Protein AF-A0A1Y2BVG7-F1 (afdb_monomer_lite)

pLDDT: mean 76.44, std 17.75, range [41.09, 94.69]

Radius of gyration: 21.3 Å; chains: 1; bounding box: 63×44×60 Å

Secondary structure (DSSP, 8-state):
--------S---STTEEEEEEETTEEEEEE-SS-SEEEEEEE-TTTS-HHHHHHHTSTT-EEEEETTEEEEE--SEEEEEESS-GGGSS-GGGHHHHHHHHTT-S-EEEE-TTS-EEEE-TTEEEETTEEEEE--GGGG-S--EEEE-TTS-EEEE-

Structure (mmCIF, N/CA/C/O backbone):
data_AF-A0A1Y2BVG7-F1
#
_entry.id   AF-A0A1Y2BVG7-F1
#
loop_
_atom_site.group_PDB
_atom_site.id
_atom_site.type_symbol
_atom_site.label_atom_id
_atom_site.label_alt_id
_atom_site.label_comp_id
_atom_site.label_asym_id
_atom_site.label_entity_id
_atom_site.label_seq_id
_atom_site.pdbx_PDB_ins_code
_atom_site.Cartn_x
_atom_site.Cartn_y
_atom_site.Cartn_z
_atom_site.occupancy
_atom_site.B_iso_or_equiv
_atom_site.auth_seq_id
_atom_site.auth_comp_id
_atom_site.auth_asym_id
_atom_site.auth_atom_id
_atom_site.pdbx_PDB_model_num
ATOM 1 N N . MET A 1 1 ? -22.024 -30.504 -33.882 1.00 41.09 1 MET A N 1
ATOM 2 C CA . MET A 1 1 ? -22.367 -29.120 -33.495 1.00 41.09 1 MET A CA 1
ATOM 3 C C . MET A 1 1 ? -22.241 -29.033 -31.978 1.00 41.09 1 MET A C 1
ATOM 5 O O . MET A 1 1 ? -23.218 -28.941 -31.257 1.00 41.09 1 MET A O 1
ATOM 9 N N . LEU A 1 2 ? -21.011 -29.224 -31.526 1.00 44.88 2 LEU A N 1
ATOM 10 C CA . LEU A 1 2 ? -20.501 -29.144 -30.163 1.00 44.88 2 LEU A CA 1
ATOM 11 C C . LEU A 1 2 ? -19.093 -28.575 -30.370 1.00 44.88 2 LEU A C 1
ATOM 13 O O . LEU A 1 2 ? -18.495 -28.913 -31.390 1.00 44.88 2 LEU A O 1
ATOM 17 N N . ASP A 1 3 ? -18.657 -27.702 -29.468 1.00 43.66 3 ASP A N 1
ATOM 18 C CA . ASP A 1 3 ? -17.370 -26.979 -29.434 1.00 43.66 3 ASP A CA 1
ATOM 19 C C . ASP A 1 3 ? -17.509 -25.471 -29.662 1.00 43.66 3 ASP A C 1
ATOM 21 O O . ASP A 1 3 ? -17.159 -24.924 -30.703 1.00 43.66 3 ASP A O 1
ATOM 25 N N . SER A 1 4 ? -17.999 -24.789 -28.626 1.00 45.97 4 SER A N 1
ATOM 26 C CA . SER A 1 4 ? -17.546 -23.435 -28.289 1.00 45.97 4 SER A CA 1
ATOM 27 C C . SER A 1 4 ? -17.894 -23.114 -26.831 1.00 45.97 4 SER A C 1
ATOM 29 O O . SER A 1 4 ? -18.631 -22.175 -26.539 1.00 45.97 4 SER A O 1
ATOM 31 N N . ILE A 1 5 ? -17.390 -23.925 -25.900 1.00 46.53 5 ILE A N 1
ATOM 32 C CA . ILE A 1 5 ? -17.096 -23.430 -24.552 1.00 46.53 5 ILE A CA 1
ATOM 33 C C . ILE A 1 5 ? -15.623 -23.037 -24.632 1.00 46.53 5 ILE A C 1
ATOM 35 O O . ILE A 1 5 ? -14.745 -23.863 -24.407 1.00 46.53 5 ILE A O 1
ATOM 39 N N . GLN A 1 6 ? -15.357 -21.824 -25.121 1.00 44.34 6 GLN A N 1
ATOM 40 C CA . GLN A 1 6 ? -14.000 -21.294 -25.162 1.00 44.34 6 GLN A CA 1
ATOM 41 C C . GLN A 1 6 ? -13.565 -20.961 -23.734 1.00 44.34 6 GLN A C 1
ATOM 43 O O . GLN A 1 6 ? -14.142 -20.109 -23.069 1.00 44.34 6 GLN A O 1
ATOM 48 N N . GLU A 1 7 ? -12.579 -21.732 -23.293 1.00 45.34 7 GLU A N 1
ATOM 49 C CA . GLU A 1 7 ? -11.556 -21.470 -22.285 1.00 45.34 7 GLU A CA 1
ATOM 50 C C . GLU A 1 7 ? -11.389 -19.990 -21.877 1.00 45.34 7 GLU A C 1
ATOM 52 O O . GLU A 1 7 ? -10.54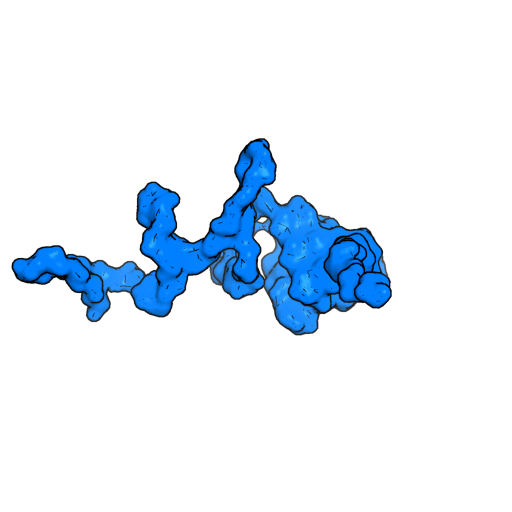1 -19.277 -22.402 1.00 45.34 7 GLU A O 1
ATOM 57 N N . ASP A 1 8 ? -12.140 -19.544 -20.869 1.00 45.72 8 ASP A N 1
ATOM 58 C CA . ASP A 1 8 ? -11.807 -18.349 -20.064 1.00 45.72 8 ASP A CA 1
ATOM 59 C C . ASP A 1 8 ? -11.150 -18.734 -18.720 1.00 45.72 8 ASP A C 1
ATOM 61 O O . ASP A 1 8 ? -11.011 -17.931 -17.797 1.00 45.72 8 ASP A O 1
ATOM 65 N N . ALA A 1 9 ? -10.716 -19.989 -18.591 1.00 46.50 9 ALA A N 1
ATOM 66 C CA . ALA A 1 9 ? -10.045 -20.505 -17.409 1.00 46.50 9 ALA A CA 1
ATOM 67 C C . ALA A 1 9 ? -8.531 -20.562 -17.653 1.00 46.50 9 ALA A C 1
ATOM 69 O O . ALA A 1 9 ? -8.074 -21.366 -18.457 1.00 46.50 9 ALA A O 1
ATOM 70 N N . LEU A 1 10 ? -7.787 -19.751 -16.888 1.00 47.00 10 LEU A N 1
ATOM 71 C CA . LEU A 1 10 ? -6.318 -19.641 -16.797 1.00 47.00 10 LEU A CA 1
ATOM 72 C C . LEU A 1 10 ? -5.653 -18.593 -17.714 1.00 47.00 10 LEU A C 1
ATOM 74 O O . LEU A 1 10 ? -4.900 -18.927 -18.621 1.00 47.00 10 LEU A O 1
ATOM 78 N N . ARG A 1 11 ? -5.761 -17.311 -17.329 1.00 49.34 11 ARG A N 1
ATOM 79 C CA . ARG A 1 11 ? -4.771 -16.264 -17.674 1.00 49.34 11 ARG A CA 1
ATOM 80 C C . ARG A 1 11 ? -3.910 -15.773 -16.480 1.00 49.34 11 ARG A C 1
ATOM 82 O O . ARG A 1 11 ? -3.690 -14.572 -16.389 1.00 49.34 11 ARG A O 1
ATOM 89 N N . PRO A 1 12 ? -3.442 -16.572 -15.493 1.00 49.47 12 PRO A N 1
ATOM 90 C CA . PRO A 1 12 ? -3.114 -15.971 -14.200 1.00 49.47 12 PRO A CA 1
ATOM 91 C C . PRO A 1 12 ? -1.638 -15.586 -14.027 1.00 49.47 12 PRO A C 1
ATOM 93 O O . PRO A 1 12 ? -1.325 -14.938 -13.041 1.00 49.47 12 PRO A O 1
ATOM 96 N N . ILE A 1 13 ? -0.711 -16.000 -14.901 1.00 53.44 13 ILE A N 1
ATOM 97 C CA . ILE A 1 13 ? 0.735 -15.929 -14.590 1.00 53.44 13 ILE A CA 1
ATOM 98 C C . ILE A 1 13 ? 1.461 -14.828 -15.375 1.00 53.44 13 ILE A C 1
ATOM 100 O O . ILE A 1 13 ? 2.425 -14.257 -14.874 1.00 53.44 13 ILE A O 1
ATOM 104 N N . GLU A 1 14 ? 0.992 -14.475 -16.572 1.00 57.28 14 GLU A N 1
ATOM 105 C CA . GLU A 1 14 ? 1.705 -13.534 -17.452 1.00 57.28 14 GLU A CA 1
ATOM 106 C C . GLU A 1 14 ? 1.474 -12.055 -17.110 1.00 57.28 14 GLU A C 1
ATOM 108 O O . GLU A 1 14 ? 2.144 -11.190 -17.664 1.00 57.28 14 GLU A O 1
ATOM 113 N N . GLU A 1 15 ? 0.582 -11.749 -16.166 1.00 74.31 15 GLU A N 1
ATOM 114 C CA . GLU A 1 15 ? 0.206 -10.374 -15.796 1.00 74.31 15 GLU A CA 1
ATOM 115 C C . GLU A 1 15 ? 0.600 -9.991 -14.359 1.00 74.31 15 GLU A C 1
ATOM 117 O O . GLU A 1 15 ? 0.459 -8.829 -13.967 1.00 74.31 15 GLU A O 1
ATOM 122 N N . ILE A 1 16 ? 1.098 -10.954 -13.574 1.00 86.19 16 ILE A N 1
ATOM 123 C CA . ILE A 1 16 ? 1.484 -10.740 -12.177 1.00 86.19 16 ILE A CA 1
ATOM 124 C C . ILE A 1 16 ? 2.973 -10.406 -12.094 1.00 86.19 16 ILE A C 1
ATOM 126 O O . ILE A 1 16 ? 3.836 -11.149 -12.571 1.00 86.19 16 ILE A O 1
ATOM 130 N N . THR A 1 17 ? 3.279 -9.310 -11.412 1.00 91.81 17 THR A N 1
ATOM 131 C CA . THR A 1 17 ? 4.639 -8.929 -11.049 1.00 91.81 17 THR A CA 1
ATOM 132 C C . THR A 1 17 ? 4.783 -8.936 -9.537 1.00 91.81 17 THR A C 1
ATOM 134 O O . THR A 1 17 ? 4.111 -8.197 -8.816 1.00 91.81 17 THR A O 1
ATOM 137 N N . LYS A 1 18 ? 5.710 -9.752 -9.040 1.00 92.31 18 LYS A N 1
ATOM 138 C CA . LYS A 1 18 ? 6.138 -9.695 -7.647 1.00 92.31 18 LYS A CA 1
ATOM 139 C C . LYS A 1 18 ? 7.055 -8.495 -7.456 1.00 92.31 18 LYS A C 1
ATOM 141 O O . LYS A 1 18 ? 7.971 -8.263 -8.246 1.00 92.31 18 LYS A O 1
ATOM 146 N N . VAL A 1 19 ? 6.828 -7.759 -6.378 1.00 92.69 19 VAL A N 1
ATOM 147 C CA . VAL A 1 19 ? 7.623 -6.601 -5.993 1.00 92.69 19 VAL A CA 1
ATOM 148 C C . VAL A 1 19 ? 8.184 -6.795 -4.597 1.00 92.69 19 VAL A C 1
ATOM 150 O O . VAL A 1 19 ? 7.464 -7.081 -3.642 1.00 92.69 19 VAL A O 1
ATOM 153 N N . THR A 1 20 ? 9.490 -6.598 -4.475 1.00 92.25 20 THR A N 1
ATOM 154 C CA . THR A 1 20 ? 10.183 -6.517 -3.190 1.00 92.25 20 THR A CA 1
ATOM 155 C C . THR A 1 20 ? 10.702 -5.100 -2.999 1.00 92.25 20 THR A C 1
ATOM 157 O O . THR A 1 20 ? 11.227 -4.491 -3.930 1.00 92.25 20 THR A O 1
ATOM 160 N N . ILE A 1 21 ? 10.531 -4.556 -1.793 1.00 91.62 21 ILE A N 1
ATOM 161 C CA . ILE A 1 21 ? 10.939 -3.187 -1.470 1.00 91.62 21 ILE A CA 1
ATOM 162 C C . ILE A 1 21 ? 12.041 -3.231 -0.421 1.00 91.62 21 ILE A C 1
ATOM 164 O O . ILE A 1 21 ? 11.867 -3.785 0.664 1.00 91.62 21 ILE A O 1
ATOM 168 N N . CYS A 1 22 ? 13.189 -2.636 -0.731 1.00 88.44 22 CYS A N 1
ATOM 169 C CA . CYS A 1 22 ? 14.325 -2.549 0.182 1.00 88.44 22 CYS A CA 1
ATOM 170 C C . CYS A 1 22 ? 14.968 -1.167 0.093 1.00 88.44 22 CYS A C 1
ATOM 172 O O . CYS A 1 22 ? 15.403 -0.748 -0.977 1.00 88.44 22 CYS A O 1
ATOM 174 N N . ASN A 1 23 ? 15.079 -0.475 1.231 1.00 87.06 23 ASN A N 1
ATOM 175 C CA . ASN A 1 23 ? 15.693 0.854 1.332 1.00 87.06 23 ASN A CA 1
ATOM 176 C C . ASN A 1 23 ? 15.117 1.864 0.319 1.00 87.06 23 ASN A C 1
ATOM 178 O O . ASN A 1 23 ? 15.873 2.542 -0.371 1.00 87.06 23 ASN A O 1
ATOM 182 N N . ASN A 1 24 ? 13.787 1.944 0.216 1.00 86.75 24 ASN A N 1
ATOM 183 C CA . ASN A 1 24 ? 13.038 2.727 -0.774 1.00 86.75 24 ASN A CA 1
ATOM 184 C C . ASN A 1 24 ? 13.220 2.315 -2.245 1.00 86.75 24 ASN A C 1
ATOM 186 O O . ASN A 1 24 ? 12.623 2.965 -3.094 1.00 86.75 24 ASN A O 1
ATOM 190 N N . PHE A 1 25 ? 13.979 1.265 -2.572 1.00 91.00 25 PHE A N 1
ATOM 191 C CA . PHE A 1 25 ? 14.099 0.762 -3.942 1.00 91.00 25 PHE A CA 1
ATOM 192 C C . PHE A 1 25 ? 13.144 -0.397 -4.199 1.00 91.00 25 PHE A C 1
ATOM 194 O O . PHE A 1 25 ? 12.982 -1.276 -3.352 1.00 91.00 25 PHE A O 1
ATOM 201 N N . PHE A 1 26 ? 12.563 -0.402 -5.394 1.00 92.94 26 PHE A N 1
ATOM 202 C CA . PHE A 1 26 ? 11.663 -1.437 -5.874 1.00 92.94 26 PHE A CA 1
ATOM 203 C C . PHE A 1 26 ? 12.437 -2.431 -6.740 1.00 92.94 26 PHE A C 1
ATOM 205 O O . PHE A 1 26 ? 13.207 -2.048 -7.623 1.00 92.94 26 PHE A O 1
ATOM 212 N N . GLU A 1 27 ? 12.213 -3.712 -6.495 1.00 92.62 27 GLU A N 1
ATOM 213 C CA . GLU A 1 27 ? 12.717 -4.812 -7.304 1.00 92.62 27 GLU A CA 1
ATOM 214 C C . GLU A 1 27 ? 11.523 -5.572 -7.875 1.00 92.62 27 GLU A C 1
ATOM 216 O O . GLU A 1 27 ? 10.688 -6.069 -7.122 1.00 92.62 27 GLU A O 1
ATOM 221 N N . PHE A 1 28 ? 11.423 -5.608 -9.203 1.00 90.75 28 PHE A N 1
ATOM 222 C CA . PHE A 1 28 ? 10.307 -6.204 -9.933 1.00 90.75 28 PHE A CA 1
ATOM 223 C C . PHE A 1 28 ? 10.740 -7.549 -10.514 1.00 90.75 28 PHE A C 1
ATOM 225 O O . PHE A 1 28 ? 11.730 -7.613 -11.243 1.00 90.75 28 PHE A O 1
ATOM 232 N N . VAL A 1 29 ? 9.984 -8.603 -10.218 1.00 88.31 29 VAL A N 1
ATOM 233 C CA . VAL A 1 29 ? 10.211 -9.963 -10.715 1.00 88.31 29 VAL A CA 1
ATOM 234 C C . VAL A 1 29 ? 8.897 -10.497 -11.274 1.00 88.31 29 VAL A C 1
ATOM 236 O O . VAL A 1 29 ? 7.940 -10.690 -10.528 1.00 88.31 29 VAL A O 1
ATOM 239 N N . GLY A 1 30 ? 8.837 -10.740 -12.581 1.00 82.12 30 GLY A N 1
ATOM 240 C CA . GLY A 1 30 ? 7.635 -11.254 -13.238 1.00 82.12 30 GLY A CA 1
ATOM 241 C C . GLY A 1 30 ? 7.358 -10.562 -14.564 1.00 82.12 30 GLY A C 1
ATOM 242 O O . GLY A 1 30 ? 8.280 -10.347 -15.353 1.00 82.12 30 GLY A O 1
ATOM 243 N N . SER A 1 31 ? 6.084 -10.256 -14.801 1.00 76.44 31 SER A N 1
ATOM 244 C CA . SER A 1 31 ? 5.592 -9.681 -16.053 1.00 76.44 31 SER A CA 1
ATOM 245 C C . SER A 1 31 ? 6.251 -8.346 -16.420 1.00 76.44 31 SER A C 1
ATOM 247 O O . SER A 1 31 ? 6.686 -7.572 -15.569 1.00 76.44 31 SER A O 1
ATOM 249 N N . CYS A 1 32 ? 6.295 -8.053 -17.721 1.00 69.00 32 CYS A N 1
ATOM 250 C CA . CYS A 1 32 ? 6.659 -6.731 -18.230 1.00 69.00 32 CYS A CA 1
ATOM 251 C C . CYS A 1 32 ? 5.473 -5.754 -18.256 1.00 69.00 32 CYS A C 1
ATOM 253 O O . CYS A 1 32 ? 5.705 -4.552 -18.360 1.00 69.00 32 CYS A O 1
ATOM 255 N N . GLU A 1 33 ? 4.230 -6.249 -18.194 1.00 78.88 33 GLU A N 1
ATOM 256 C CA . GLU A 1 33 ? 3.023 -5.410 -18.253 1.00 78.88 33 GLU A CA 1
ATOM 257 C C . GLU A 1 33 ? 2.617 -4.861 -16.880 1.00 78.88 33 GLU A C 1
ATOM 259 O O . GLU A 1 33 ? 1.953 -3.830 -16.811 1.00 78.88 33 GLU A O 1
ATOM 264 N N . ASP A 1 34 ? 3.028 -5.527 -15.795 1.00 82.81 34 ASP A N 1
ATOM 265 C CA . ASP A 1 34 ? 2.784 -5.117 -14.404 1.00 82.81 34 ASP A CA 1
ATOM 266 C C . ASP A 1 34 ? 1.312 -4.779 -14.079 1.00 82.81 34 ASP A C 1
ATOM 268 O O . ASP A 1 34 ? 1.048 -3.905 -13.250 1.00 82.81 34 ASP A O 1
ATOM 272 N N . LYS A 1 35 ? 0.334 -5.447 -14.711 1.00 88.19 35 LYS A N 1
ATOM 273 C CA . LYS A 1 35 ? -1.094 -5.169 -14.458 1.00 88.19 35 LYS A CA 1
ATOM 274 C C . LYS A 1 35 ? -1.491 -5.477 -13.020 1.00 88.19 35 LYS A C 1
ATOM 276 O O . LYS A 1 35 ? -2.219 -4.696 -12.409 1.00 88.19 35 LYS A O 1
ATOM 281 N N . CYS A 1 36 ? -0.998 -6.587 -12.475 1.00 90.88 36 CYS A N 1
ATOM 282 C CA . CYS A 1 36 ? -1.181 -6.950 -11.077 1.00 90.88 36 CYS A CA 1
ATOM 283 C C . CYS A 1 36 ? 0.171 -6.955 -10.366 1.00 90.88 36 CYS A C 1
ATOM 285 O O . CYS A 1 36 ? 1.075 -7.700 -10.739 1.00 90.88 36 CYS A O 1
ATOM 287 N N . ILE A 1 37 ? 0.314 -6.138 -9.325 1.00 93.25 37 ILE A N 1
ATOM 288 C CA . ILE A 1 37 ? 1.526 -6.086 -8.513 1.00 93.25 37 ILE A CA 1
ATOM 289 C C . ILE A 1 37 ? 1.268 -6.718 -7.153 1.00 93.25 37 ILE A C 1
ATOM 291 O O . ILE A 1 37 ? 0.371 -6.297 -6.428 1.00 93.25 37 ILE A O 1
ATOM 295 N N . VAL A 1 38 ? 2.112 -7.674 -6.772 1.00 93.88 38 VAL A N 1
ATOM 296 C CA . VAL A 1 38 ? 2.087 -8.298 -5.446 1.00 93.88 38 VAL A CA 1
ATOM 297 C C . VAL A 1 38 ? 3.307 -7.849 -4.655 1.00 93.88 38 VAL A C 1
ATOM 299 O O . VAL A 1 38 ? 4.438 -8.191 -4.994 1.00 93.88 38 VAL A O 1
ATOM 302 N N . VAL A 1 39 ? 3.081 -7.090 -3.586 1.00 94.19 39 VAL A N 1
ATOM 303 C CA . VAL A 1 39 ? 4.108 -6.694 -2.619 1.00 94.19 39 VAL A CA 1
ATOM 304 C C . VAL A 1 39 ? 4.085 -7.680 -1.458 1.00 94.19 39 VAL A C 1
ATOM 306 O O . VAL A 1 39 ? 3.197 -7.637 -0.603 1.00 94.19 39 VAL A O 1
ATOM 309 N N . GLU A 1 40 ? 5.066 -8.574 -1.423 1.00 88.94 40 GLU A N 1
ATOM 310 C CA . GLU A 1 40 ? 5.195 -9.553 -0.345 1.00 88.94 40 GLU A CA 1
ATOM 311 C C . GLU A 1 40 ? 5.928 -8.961 0.864 1.00 88.94 40 GLU A C 1
ATOM 313 O O . GLU A 1 40 ? 6.887 -8.203 0.726 1.00 88.94 40 GLU A O 1
ATOM 318 N N . GLU A 1 41 ? 5.474 -9.338 2.060 1.00 87.38 41 GLU A N 1
ATOM 319 C CA . GLU A 1 41 ? 6.101 -8.996 3.342 1.00 87.38 41 GLU A CA 1
ATOM 320 C C . GLU A 1 41 ? 6.368 -7.499 3.579 1.00 87.38 41 GLU A C 1
ATOM 322 O O . GLU A 1 41 ? 7.353 -7.129 4.222 1.00 87.38 41 GLU A O 1
ATOM 327 N N . PHE A 1 42 ? 5.464 -6.621 3.144 1.00 92.75 42 PHE A N 1
ATOM 328 C CA . PHE A 1 42 ? 5.622 -5.180 3.311 1.00 92.75 42 PHE A CA 1
ATOM 329 C C . PHE A 1 42 ? 5.848 -4.790 4.780 1.00 92.75 42 PHE A C 1
ATOM 331 O O . PHE A 1 42 ? 5.087 -5.173 5.684 1.00 92.75 42 PHE A O 1
ATOM 338 N N . ARG A 1 43 ? 6.893 -3.992 5.015 1.00 90.12 43 ARG A N 1
ATOM 339 C CA . ARG A 1 43 ? 7.203 -3.354 6.296 1.00 90.12 43 ARG A CA 1
ATOM 340 C C . ARG A 1 43 ? 7.289 -1.832 6.128 1.00 90.12 43 ARG A C 1
ATOM 342 O O . ARG A 1 43 ? 7.936 -1.356 5.197 1.00 90.12 43 ARG A O 1
ATOM 349 N N . PRO A 1 44 ? 6.771 -1.049 7.089 1.00 88.56 44 PRO A N 1
ATOM 350 C CA . PRO A 1 44 ? 6.806 0.418 7.041 1.00 88.56 44 PRO A CA 1
ATOM 351 C C . PRO A 1 44 ? 8.214 1.019 6.934 1.00 88.56 44 PRO A C 1
ATOM 353 O O . PRO A 1 44 ? 8.382 2.120 6.424 1.00 88.56 44 PRO A O 1
ATOM 356 N N . SER A 1 45 ? 9.243 0.315 7.415 1.00 89.31 45 SER A N 1
ATOM 357 C CA . SER A 1 45 ? 10.640 0.755 7.325 1.00 89.31 45 SER A CA 1
ATOM 358 C C . SER A 1 45 ? 11.221 0.679 5.909 1.00 89.31 45 SER A C 1
ATOM 360 O O . SER A 1 45 ? 12.245 1.306 5.647 1.00 89.31 45 SER A O 1
ATOM 362 N N . GLN A 1 46 ? 10.604 -0.084 5.004 1.00 89.69 46 GLN A N 1
ATOM 363 C CA . GLN A 1 46 ? 11.110 -0.299 3.646 1.00 89.69 46 GLN A CA 1
ATOM 364 C C . GLN A 1 46 ? 10.753 0.842 2.694 1.00 89.69 46 GLN A C 1
ATOM 366 O O . GLN A 1 46 ? 11.491 1.066 1.734 1.00 89.69 46 GLN A O 1
ATOM 371 N N . LEU A 1 47 ? 9.639 1.538 2.949 1.00 90.31 47 LEU A N 1
ATOM 372 C CA . LEU A 1 47 ? 9.105 2.572 2.070 1.00 90.31 47 LEU A CA 1
ATOM 373 C C . LEU A 1 47 ? 8.637 3.790 2.865 1.00 90.31 47 LEU A C 1
ATOM 375 O O . LEU A 1 47 ? 7.855 3.672 3.811 1.00 90.31 47 LEU A O 1
ATOM 379 N N . HIS A 1 48 ? 9.066 4.979 2.445 1.00 89.69 48 HIS A N 1
ATOM 380 C CA . HIS A 1 48 ? 8.556 6.224 3.008 1.00 89.69 48 HIS A CA 1
ATOM 381 C C . HIS A 1 48 ? 7.030 6.345 2.785 1.00 89.69 48 HIS A C 1
ATOM 383 O O . HIS A 1 48 ? 6.567 6.082 1.674 1.00 89.69 48 HIS A O 1
ATOM 389 N N . PRO A 1 49 ? 6.237 6.797 3.779 1.00 88.50 49 PRO A N 1
ATOM 390 C CA . PRO A 1 49 ? 4.777 6.866 3.656 1.00 88.50 49 PRO A CA 1
ATOM 391 C C . PRO A 1 49 ? 4.287 7.634 2.424 1.00 88.50 49 PRO A C 1
ATOM 393 O O . PRO A 1 49 ? 3.371 7.194 1.740 1.00 88.50 49 PRO A O 1
ATOM 396 N N . SER A 1 50 ? 4.930 8.756 2.088 1.00 88.38 50 SER A N 1
ATOM 397 C CA . SER A 1 50 ? 4.577 9.537 0.894 1.00 88.38 50 SER A CA 1
ATOM 398 C C . SER A 1 50 ? 4.757 8.738 -0.400 1.00 88.38 50 SER A C 1
ATOM 400 O O . SER A 1 50 ? 3.960 8.884 -1.321 1.00 88.38 50 SER A O 1
ATOM 402 N N . SER A 1 51 ? 5.771 7.870 -0.465 1.00 90.75 51 SER A N 1
ATOM 403 C CA . SER A 1 51 ? 5.994 6.987 -1.611 1.00 90.75 51 SER A CA 1
ATOM 404 C C . SER A 1 51 ? 4.946 5.879 -1.674 1.00 90.75 51 SER A C 1
ATOM 406 O O . SER A 1 51 ? 4.525 5.534 -2.770 1.00 90.75 51 SER A O 1
ATOM 408 N N . LEU A 1 52 ? 4.473 5.363 -0.532 1.00 91.69 52 LEU A N 1
ATOM 409 C CA . LEU A 1 52 ? 3.362 4.403 -0.498 1.00 91.69 52 LEU A CA 1
ATOM 410 C C . LEU A 1 52 ? 2.062 5.024 -1.029 1.00 91.69 52 LEU A C 1
ATOM 412 O O . LEU A 1 52 ? 1.357 4.402 -1.823 1.00 91.69 52 LEU A O 1
ATOM 416 N N . LEU A 1 53 ? 1.759 6.261 -0.623 1.00 91.44 53 LEU A N 1
ATOM 417 C CA . LEU A 1 53 ? 0.569 6.974 -1.095 1.00 91.44 53 LEU A CA 1
ATOM 418 C C . LEU A 1 53 ? 0.609 7.239 -2.600 1.00 91.44 53 LEU A C 1
ATOM 420 O O . LEU A 1 53 ? -0.409 7.076 -3.261 1.00 91.44 53 LEU A O 1
ATOM 424 N N . GLN A 1 54 ? 1.773 7.614 -3.139 1.00 91.44 54 GLN A N 1
ATOM 425 C CA . GLN A 1 54 ? 1.940 7.805 -4.582 1.00 91.44 54 GLN A CA 1
ATOM 426 C C . GLN A 1 54 ? 1.893 6.475 -5.340 1.00 91.44 54 GLN A C 1
ATOM 428 O O . GLN A 1 54 ? 1.256 6.390 -6.383 1.00 91.44 54 GLN A O 1
ATOM 433 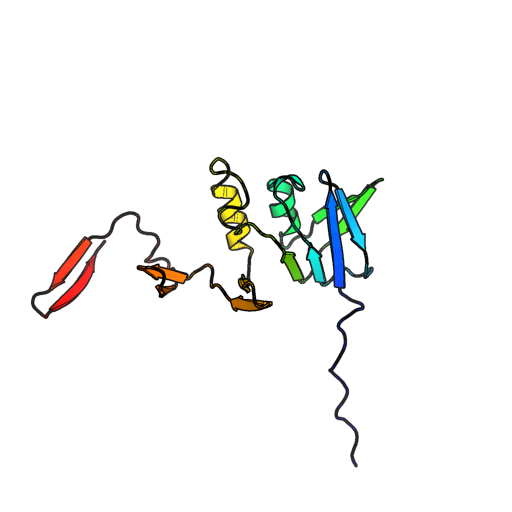N N . PHE A 1 55 ? 2.520 5.425 -4.802 1.00 91.75 55 PHE A N 1
ATOM 434 C CA . PHE A 1 55 ? 2.511 4.085 -5.390 1.00 91.75 55 PHE A CA 1
ATOM 435 C C . PHE A 1 55 ? 1.100 3.495 -5.502 1.00 91.75 55 PHE A C 1
ATOM 437 O O . PHE A 1 55 ? 0.805 2.791 -6.460 1.00 91.75 55 PHE A O 1
ATOM 444 N N . THR A 1 56 ? 0.225 3.818 -4.549 1.00 91.44 56 THR A N 1
ATOM 445 C CA . THR A 1 56 ? -1.185 3.394 -4.537 1.00 91.44 56 THR A CA 1
ATOM 446 C C . THR A 1 56 ? -2.143 4.410 -5.162 1.00 91.44 56 THR A C 1
ATOM 448 O O . THR A 1 56 ? -3.360 4.270 -5.047 1.00 91.44 56 THR A O 1
ATOM 451 N N . ASP A 1 57 ? -1.623 5.447 -5.821 1.00 87.94 57 ASP A N 1
ATOM 452 C CA . ASP A 1 57 ? -2.441 6.441 -6.509 1.00 87.94 57 ASP A CA 1
ATOM 453 C C . ASP A 1 57 ? -2.846 5.971 -7.919 1.00 87.94 57 ASP A C 1
ATOM 455 O O . ASP A 1 57 ? -2.123 5.254 -8.611 1.00 87.94 57 ASP A O 1
ATOM 459 N N . LYS A 1 58 ? -3.993 6.455 -8.401 1.00 82.81 58 LYS A N 1
ATOM 460 C CA . LYS A 1 58 ? -4.569 6.128 -9.717 1.00 82.81 58 LYS A CA 1
ATOM 461 C C . LYS A 1 58 ? -3.734 6.628 -10.900 1.00 82.81 58 LYS A C 1
ATOM 463 O O . LYS A 1 58 ? -3.953 6.214 -12.040 1.00 82.81 58 LYS A O 1
ATOM 468 N N . TYR A 1 59 ? -2.826 7.574 -10.662 1.00 87.50 59 TYR A N 1
ATOM 469 C CA . TYR A 1 59 ? -2.014 8.201 -11.706 1.00 87.50 59 TYR A CA 1
ATOM 470 C C . TYR A 1 59 ? -0.756 7.403 -12.062 1.00 87.50 59 TYR A C 1
ATOM 472 O O . TYR A 1 59 ? -0.073 7.769 -13.018 1.00 87.50 59 TYR A O 1
ATOM 480 N N . GLY A 1 60 ? -0.468 6.315 -11.345 1.00 86.88 60 GLY A N 1
ATOM 481 C CA . GLY A 1 60 ? 0.788 5.585 -11.474 1.00 86.88 60 GLY A CA 1
ATOM 482 C C . GLY A 1 60 ? 1.957 6.318 -10.814 1.00 86.88 60 GLY A C 1
ATOM 483 O O . GLY A 1 60 ? 1.876 7.499 -10.469 1.00 86.88 60 GLY A O 1
ATOM 484 N N . TYR A 1 61 ? 3.061 5.605 -10.630 1.00 92.19 61 TYR A N 1
ATOM 485 C CA . TYR A 1 61 ? 4.199 6.059 -9.840 1.00 92.19 61 TYR A CA 1
ATOM 486 C C . TYR A 1 61 ? 5.520 5.708 -10.520 1.00 92.19 61 TYR A C 1
ATOM 488 O O . TYR A 1 61 ? 5.682 4.636 -11.100 1.00 92.19 61 TYR A O 1
ATOM 496 N N . SER A 1 62 ? 6.482 6.630 -10.452 1.00 93.31 62 SER A N 1
ATOM 497 C CA . SER A 1 62 ? 7.847 6.393 -10.920 1.00 93.31 62 SER A CA 1
ATOM 498 C C . SER A 1 62 ? 8.654 5.752 -9.795 1.00 93.31 62 SER A C 1
ATOM 500 O O . SER A 1 62 ? 9.215 6.440 -8.940 1.00 93.31 62 SER A O 1
ATOM 502 N N . CYS A 1 63 ? 8.678 4.422 -9.769 1.00 92.56 63 CYS A N 1
ATOM 503 C CA . CYS A 1 63 ? 9.380 3.660 -8.751 1.00 92.56 63 CYS A CA 1
ATOM 504 C C . CYS A 1 63 ? 10.898 3.796 -8.928 1.00 92.56 63 CYS A C 1
ATOM 506 O O . CYS A 1 63 ? 11.416 3.454 -9.997 1.00 92.56 63 CYS A O 1
ATOM 508 N N . PRO A 1 64 ? 11.646 4.223 -7.897 1.00 93.75 64 PRO A N 1
ATOM 509 C CA . PRO A 1 64 ? 13.100 4.146 -7.927 1.00 93.75 64 PRO A CA 1
ATOM 510 C C . PRO A 1 64 ? 13.539 2.675 -7.921 1.00 93.75 64 PRO A C 1
ATOM 512 O O . PRO A 1 64 ? 13.162 1.894 -7.045 1.00 93.75 64 PRO A O 1
ATOM 515 N N . ILE A 1 65 ? 14.363 2.302 -8.896 1.00 93.81 65 ILE A N 1
ATOM 516 C CA . ILE A 1 65 ? 14.997 0.984 -8.996 1.00 93.81 65 ILE A CA 1
ATOM 517 C C . ILE A 1 65 ? 16.513 1.158 -8.880 1.00 93.81 65 ILE A C 1
ATOM 519 O O . ILE A 1 65 ? 17.047 2.255 -9.065 1.00 93.81 65 ILE A O 1
ATOM 523 N N . LYS A 1 66 ? 17.249 0.087 -8.581 1.00 89.25 66 LYS A N 1
ATOM 524 C CA . LYS A 1 66 ? 18.716 0.168 -8.579 1.00 89.25 66 LYS A CA 1
ATOM 525 C C . LYS A 1 66 ? 19.205 0.538 -9.985 1.00 89.25 66 LYS A C 1
ATOM 527 O O . LYS A 1 66 ? 19.050 -0.240 -10.917 1.00 89.25 66 LYS A O 1
ATOM 532 N N . GLY A 1 67 ? 19.788 1.730 -10.122 1.00 90.12 67 GLY A N 1
ATOM 533 C CA . GLY A 1 67 ? 20.318 2.233 -11.393 1.00 90.12 67 GLY A CA 1
ATOM 534 C C . GLY A 1 67 ? 19.327 3.006 -12.271 1.00 90.12 67 GLY A C 1
ATOM 535 O O . GLY A 1 67 ? 19.668 3.306 -13.411 1.00 90.12 67 GLY A O 1
ATOM 536 N N . GLY A 1 68 ? 18.132 3.361 -11.780 1.00 92.69 68 GLY A N 1
ATOM 537 C CA . GLY A 1 68 ? 17.188 4.156 -12.567 1.00 92.69 68 GLY A CA 1
ATOM 538 C C . GLY A 1 68 ? 15.809 4.308 -11.934 1.00 92.69 68 GLY A C 1
ATOM 539 O O . GLY A 1 68 ? 15.650 4.249 -10.717 1.00 92.69 68 GLY A O 1
ATOM 540 N N . HIS A 1 69 ? 14.803 4.500 -12.784 1.00 93.56 69 HIS A N 1
ATOM 541 C CA . HIS A 1 69 ? 13.399 4.564 -12.387 1.00 93.56 69 HIS A CA 1
ATOM 542 C C . HIS A 1 69 ? 12.555 3.723 -13.349 1.00 93.56 69 HIS A C 1
ATOM 544 O O . HIS A 1 69 ? 12.844 3.683 -14.545 1.00 93.56 69 HIS A O 1
ATOM 550 N N . LYS A 1 70 ? 11.511 3.071 -12.832 1.00 92.06 70 LYS A N 1
ATOM 551 C CA . LYS A 1 70 ? 10.500 2.351 -13.614 1.00 92.06 70 LYS A CA 1
ATOM 552 C C . LYS A 1 70 ? 9.139 2.972 -13.324 1.00 92.06 70 LYS A C 1
ATOM 554 O O . LYS A 1 70 ? 8.706 2.987 -12.177 1.00 92.06 70 LYS A O 1
ATOM 559 N N . TYR A 1 71 ? 8.475 3.491 -14.351 1.00 92.62 71 TYR A N 1
ATOM 560 C CA . TYR A 1 71 ? 7.101 3.961 -14.209 1.00 92.62 71 TYR A CA 1
ATOM 561 C C . TYR A 1 71 ? 6.148 2.767 -14.214 1.00 92.62 71 TYR A C 1
ATOM 563 O O . TYR A 1 71 ? 6.218 1.936 -15.117 1.00 92.62 71 TYR A O 1
ATOM 571 N N . VAL A 1 72 ? 5.275 2.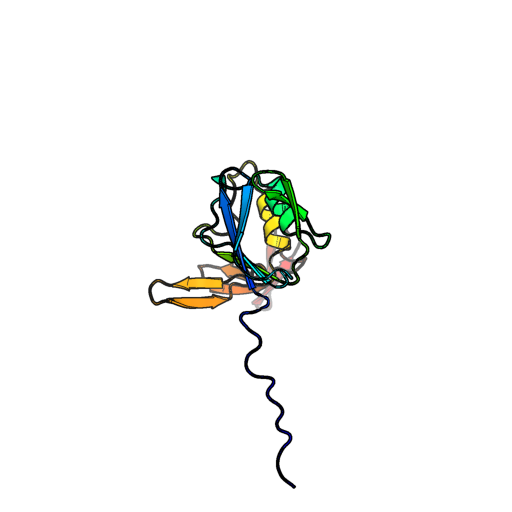692 -13.211 1.00 91.31 72 VAL A N 1
ATOM 572 C CA . VAL A 1 72 ? 4.273 1.632 -13.073 1.00 91.31 72 VAL A CA 1
ATOM 573 C C . VAL A 1 72 ? 2.891 2.227 -12.857 1.00 91.31 72 VAL A C 1
ATOM 575 O O . VAL A 1 72 ? 2.723 3.207 -12.129 1.00 91.31 72 VAL A O 1
ATOM 578 N N . LYS A 1 73 ? 1.893 1.619 -13.493 1.00 92.12 73 LYS A N 1
ATOM 579 C CA . LYS A 1 73 ? 0.481 1.963 -13.329 1.00 92.12 73 LYS A CA 1
ATOM 580 C C . LYS A 1 73 ? -0.354 0.675 -13.341 1.00 92.12 73 LYS A C 1
ATOM 582 O O . LYS A 1 73 ? -0.990 0.382 -14.352 1.00 92.12 73 LYS A O 1
ATOM 587 N N . PRO A 1 74 ? -0.288 -0.113 -12.257 1.00 91.25 74 PRO A N 1
ATOM 588 C CA . PRO A 1 74 ? -1.019 -1.370 -12.159 1.00 91.25 74 PRO A CA 1
ATOM 589 C C . PRO A 1 74 ? -2.532 -1.132 -12.094 1.00 91.25 74 PRO A C 1
ATOM 591 O O . PRO A 1 74 ? -2.994 -0.107 -11.591 1.00 91.25 74 PRO A O 1
ATOM 594 N N . GLU A 1 75 ? -3.300 -2.111 -12.562 1.00 90.81 75 GLU A N 1
ATOM 595 C CA . GLU A 1 75 ? -4.751 -2.189 -12.357 1.00 90.81 75 GLU A CA 1
ATOM 596 C C . GLU A 1 75 ? -5.080 -2.714 -10.954 1.00 90.81 75 GLU A C 1
ATOM 598 O O . GLU A 1 75 ? -6.095 -2.341 -10.367 1.00 90.81 75 GLU A O 1
ATOM 603 N N . MET A 1 76 ? -4.201 -3.555 -10.401 1.00 90.50 76 MET A N 1
ATOM 604 C CA . MET A 1 76 ? -4.362 -4.165 -9.088 1.00 90.50 76 MET A CA 1
ATOM 605 C C . MET A 1 76 ? -3.045 -4.166 -8.314 1.00 90.50 76 MET A C 1
ATOM 607 O O . MET A 1 76 ? -1.998 -4.540 -8.838 1.00 90.50 76 MET A O 1
ATOM 611 N N . ILE A 1 77 ? -3.110 -3.791 -7.036 1.00 93.56 77 ILE A N 1
ATOM 612 C CA . ILE A 1 77 ? -1.993 -3.912 -6.097 1.00 93.56 77 ILE A CA 1
ATOM 613 C C . ILE A 1 77 ? -2.455 -4.763 -4.918 1.00 93.56 77 ILE A C 1
ATOM 615 O O . ILE A 1 77 ? -3.423 -4.423 -4.241 1.00 93.56 77 ILE A O 1
ATOM 619 N N . ILE A 1 78 ? -1.737 -5.848 -4.655 1.00 94.12 78 ILE A N 1
ATOM 620 C CA . ILE A 1 78 ? -1.918 -6.710 -3.491 1.00 94.12 78 ILE A CA 1
ATOM 621 C C . ILE A 1 78 ? -0.743 -6.455 -2.553 1.00 94.12 78 ILE A C 1
ATOM 623 O O . ILE A 1 78 ? 0.411 -6.627 -2.940 1.00 94.12 78 ILE A O 1
ATOM 627 N N . ILE A 1 79 ? -1.021 -6.035 -1.320 1.00 94.69 79 ILE A N 1
ATOM 628 C CA . ILE A 1 79 ? 0.007 -5.773 -0.307 1.00 94.69 79 ILE A CA 1
ATOM 629 C C . ILE A 1 79 ? -0.177 -6.762 0.836 1.00 94.69 79 ILE A C 1
ATOM 631 O O . ILE A 1 79 ? -1.171 -6.713 1.557 1.00 94.69 79 ILE A O 1
ATOM 635 N N . CYS A 1 80 ? 0.811 -7.627 1.035 1.00 93.31 80 CYS A N 1
ATOM 636 C CA . CYS A 1 80 ? 0.847 -8.554 2.157 1.00 93.31 80 CYS A CA 1
ATOM 637 C C . CYS A 1 80 ? 1.647 -7.924 3.301 1.00 93.31 80 CYS A C 1
ATOM 639 O O . CYS A 1 80 ? 2.846 -7.682 3.161 1.00 93.31 80 CYS A O 1
ATOM 641 N N . SER A 1 81 ? 1.014 -7.677 4.449 1.00 91.88 81 SER A N 1
ATOM 642 C CA . SER A 1 81 ? 1.690 -7.15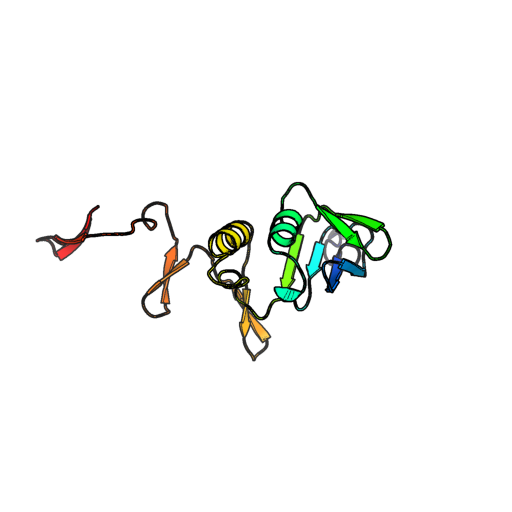1 5.639 1.00 91.88 81 SER A CA 1
ATOM 643 C C . SER A 1 81 ? 1.236 -7.865 6.908 1.00 91.88 81 SER A C 1
ATOM 645 O O . SER A 1 81 ? 0.107 -8.330 7.001 1.00 91.88 81 SER A O 1
ATOM 647 N N . ILE A 1 82 ? 2.126 -7.915 7.901 1.00 89.56 82 ILE A N 1
ATOM 648 C CA . ILE A 1 82 ? 1.806 -8.375 9.262 1.00 89.56 82 ILE A CA 1
ATOM 649 C C . ILE A 1 82 ? 1.217 -7.253 10.134 1.00 89.56 82 ILE A C 1
ATOM 651 O O . ILE A 1 82 ? 0.863 -7.490 11.285 1.00 89.56 82 ILE A O 1
ATOM 655 N N . ILE A 1 83 ? 1.185 -6.017 9.623 1.00 89.19 83 ILE A N 1
ATOM 656 C CA . ILE A 1 83 ? 0.708 -4.833 10.341 1.00 89.19 83 ILE A CA 1
ATOM 657 C C . ILE A 1 83 ? -0.598 -4.377 9.698 1.00 89.19 83 ILE A C 1
ATOM 659 O O . ILE A 1 83 ? -0.675 -4.220 8.481 1.00 89.19 83 ILE A O 1
ATOM 663 N N . HIS A 1 84 ? -1.612 -4.131 10.526 1.00 87.75 84 HIS A N 1
ATOM 664 C CA . HIS A 1 84 ? -2.893 -3.607 10.064 1.00 87.75 84 HIS A CA 1
ATOM 665 C C . HIS A 1 84 ? -2.713 -2.221 9.402 1.00 87.75 84 HIS A C 1
ATOM 667 O O . HIS A 1 84 ? -2.016 -1.376 9.973 1.00 87.75 84 HIS A O 1
ATOM 673 N N . PRO A 1 85 ? -3.350 -1.934 8.248 1.00 88.19 85 PRO A N 1
ATOM 674 C CA . PRO A 1 85 ? -3.131 -0.698 7.486 1.00 88.19 85 PRO A CA 1
ATOM 675 C C . PRO A 1 85 ? -3.407 0.590 8.276 1.00 88.19 85 PRO A C 1
ATOM 677 O O . PRO A 1 85 ? -2.674 1.565 8.126 1.00 88.19 85 PRO A O 1
ATOM 680 N N . SER A 1 86 ? -4.389 0.589 9.186 1.00 84.56 86 SER A N 1
ATOM 681 C CA . SER A 1 86 ? -4.674 1.754 10.046 1.00 84.56 86 SER A CA 1
ATOM 682 C C . SER A 1 86 ? -3.563 2.080 11.055 1.00 84.56 86 SER A C 1
ATOM 684 O O . SER A 1 86 ? -3.541 3.169 11.620 1.00 84.56 86 SER A O 1
ATOM 686 N N . ARG A 1 87 ? -2.632 1.146 11.287 1.00 85.88 87 ARG A N 1
ATOM 687 C CA . ARG A 1 87 ? -1.499 1.276 12.219 1.00 85.88 87 ARG A CA 1
ATOM 688 C C . ARG A 1 87 ? -0.158 1.065 11.519 1.00 85.88 87 ARG A C 1
ATOM 690 O O . ARG A 1 87 ? 0.833 0.731 12.166 1.00 85.88 87 ARG A O 1
ATOM 697 N N . LEU A 1 88 ? -0.136 1.206 10.194 1.00 87.62 88 LEU A N 1
ATOM 698 C CA . LEU A 1 88 ? 1.033 0.902 9.381 1.00 87.62 88 LEU A CA 1
ATOM 699 C C . LEU A 1 88 ? 2.208 1.814 9.749 1.00 87.62 88 LEU A C 1
ATOM 701 O O . LEU A 1 88 ? 3.303 1.332 10.022 1.00 87.62 88 LEU A O 1
ATOM 705 N N . TYR A 1 89 ? 1.980 3.124 9.832 1.00 87.31 89 TYR A N 1
ATOM 706 C CA . TYR A 1 89 ? 2.950 4.084 10.356 1.00 87.31 89 TYR A CA 1
ATOM 707 C C . TYR A 1 89 ? 2.576 4.541 11.776 1.00 87.31 89 TYR A C 1
ATOM 709 O O . TYR A 1 89 ? 1.420 4.443 12.181 1.00 87.31 89 TYR A O 1
ATOM 717 N N . ARG A 1 90 ? 3.572 5.012 12.546 1.00 82.81 90 ARG A N 1
ATOM 718 C CA . ARG A 1 90 ? 3.405 5.483 13.940 1.00 82.81 90 ARG A CA 1
ATOM 719 C C . ARG A 1 90 ? 2.380 6.624 14.051 1.00 82.81 90 ARG A C 1
ATOM 721 O O . ARG A 1 90 ? 2.152 7.323 13.073 1.00 82.81 90 ARG A O 1
ATOM 728 N N . GLU A 1 91 ? 1.851 6.833 15.258 1.00 64.50 91 GLU A N 1
ATOM 729 C CA . GLU A 1 91 ? 0.746 7.759 15.592 1.00 64.50 91 GLU A CA 1
ATOM 730 C C . GLU A 1 91 ? 0.924 9.197 15.071 1.00 64.50 91 GLU A C 1
ATOM 732 O O . GLU A 1 91 ? -0.033 9.791 14.595 1.00 64.50 91 GLU A O 1
ATOM 737 N N . GLU A 1 92 ? 2.152 9.723 15.002 1.00 65.00 92 GLU A N 1
ATOM 738 C CA . GLU A 1 92 ? 2.452 11.035 14.386 1.00 65.00 92 GLU A CA 1
ATOM 739 C C . GLU A 1 92 ? 2.075 11.129 12.887 1.00 65.00 92 GLU A C 1
ATOM 741 O O . GLU A 1 92 ? 2.194 12.184 12.267 1.00 65.00 92 GLU A O 1
ATOM 746 N N . LYS A 1 93 ? 1.676 10.009 12.277 1.00 71.56 93 LYS A N 1
ATOM 747 C CA . LYS A 1 93 ? 1.322 9.847 10.864 1.00 71.56 93 LYS A CA 1
ATOM 748 C C . LYS A 1 93 ? -0.081 9.258 10.683 1.00 71.56 93 LYS A C 1
ATOM 750 O O . LYS A 1 93 ? -0.342 8.632 9.657 1.00 71.56 93 LYS A O 1
ATOM 755 N N . GLU A 1 94 ? -0.978 9.446 11.649 1.00 73.62 94 GLU A N 1
ATOM 756 C CA . GLU A 1 94 ? -2.358 8.942 11.589 1.00 73.62 94 GLU A CA 1
ATOM 757 C C . GLU A 1 94 ? -3.091 9.385 10.314 1.00 73.62 94 GLU A C 1
ATOM 759 O O . GLU A 1 94 ? -3.633 8.546 9.597 1.00 73.62 94 GLU A O 1
ATOM 764 N N . GLU A 1 95 ? -2.969 10.659 9.934 1.00 80.62 95 GLU A N 1
ATOM 765 C CA . GLU A 1 95 ? -3.541 11.188 8.688 1.00 80.62 95 GLU A CA 1
ATOM 766 C C . GLU A 1 95 ? -3.070 10.401 7.447 1.00 80.62 95 GLU A C 1
ATOM 768 O O . GLU A 1 95 ? -3.841 10.128 6.527 1.00 80.62 95 GLU A O 1
ATOM 773 N N . LEU A 1 96 ? -1.802 9.974 7.422 1.00 82.94 96 LEU A N 1
ATOM 774 C CA . LEU A 1 96 ? -1.248 9.191 6.315 1.00 82.94 96 LEU A CA 1
ATOM 775 C C . LEU A 1 96 ? -1.827 7.772 6.290 1.00 82.94 96 LEU A C 1
ATOM 777 O O . LEU A 1 96 ? -2.120 7.256 5.210 1.00 82.94 96 LEU A O 1
ATOM 781 N N . ASN A 1 97 ? -2.020 7.155 7.459 1.00 85.44 97 ASN A N 1
ATOM 782 C CA . ASN A 1 97 ? -2.668 5.847 7.564 1.00 85.44 97 ASN A CA 1
ATOM 783 C C . ASN A 1 97 ? -4.131 5.924 7.108 1.00 85.44 97 ASN A C 1
ATOM 785 O O . ASN A 1 97 ? -4.590 5.030 6.397 1.00 85.44 97 ASN A O 1
ATOM 789 N N . GLU A 1 98 ? -4.856 6.993 7.449 1.00 84.31 98 GLU A N 1
ATOM 790 C CA . GLU A 1 98 ? -6.217 7.216 6.954 1.00 84.31 98 GLU A CA 1
ATOM 791 C C . GLU A 1 98 ? -6.251 7.375 5.434 1.00 84.31 98 GLU A C 1
ATOM 793 O O . GLU A 1 98 ? -7.041 6.721 4.750 1.00 84.31 98 GLU A O 1
ATOM 798 N N . GLN A 1 99 ? -5.372 8.219 4.886 1.00 84.06 99 GLN A N 1
ATOM 799 C CA . GLN A 1 99 ? -5.268 8.423 3.444 1.00 84.06 99 GLN A CA 1
ATOM 800 C C . GLN A 1 99 ? -4.952 7.115 2.711 1.00 84.06 99 GLN A C 1
ATOM 802 O O . GLN A 1 99 ? -5.524 6.855 1.651 1.00 84.06 99 GLN A O 1
ATOM 807 N N . PHE A 1 100 ? -4.068 6.284 3.263 1.00 88.31 100 PHE A N 1
ATOM 808 C CA . PHE A 1 100 ? -3.763 4.969 2.708 1.00 88.31 100 PHE A CA 1
ATOM 809 C C . PHE A 1 100 ? -4.968 4.027 2.803 1.00 88.31 100 PHE A C 1
ATOM 811 O O . PHE A 1 100 ? -5.354 3.422 1.809 1.00 88.31 100 PHE A O 1
ATOM 818 N N . THR A 1 101 ? -5.623 3.970 3.962 1.00 86.94 101 THR A N 1
ATOM 819 C CA . THR A 1 101 ? -6.778 3.094 4.203 1.00 86.94 101 THR A CA 1
ATOM 820 C C . THR A 1 101 ? -7.945 3.411 3.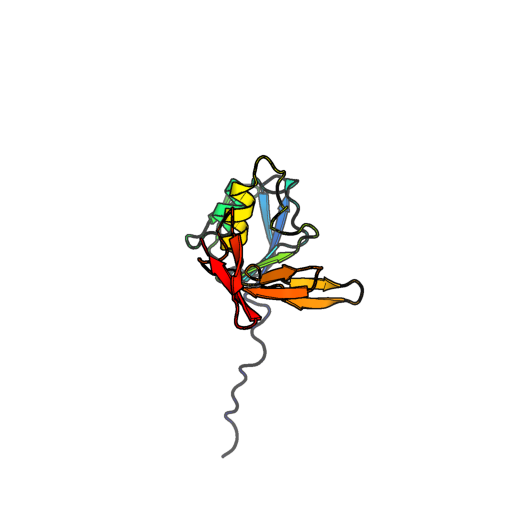261 1.00 86.94 101 THR A C 1
ATOM 822 O O . THR A 1 101 ? -8.575 2.491 2.750 1.00 86.94 101 THR A O 1
ATOM 825 N N . ARG A 1 102 ? -8.182 4.690 2.925 1.00 82.88 102 ARG A N 1
ATOM 826 C CA . ARG A 1 102 ? -9.201 5.112 1.936 1.00 82.88 102 ARG A CA 1
ATOM 827 C C . ARG A 1 102 ? -8.946 4.592 0.511 1.00 82.88 102 ARG A C 1
ATOM 829 O O . ARG A 1 102 ? -9.861 4.616 -0.305 1.00 82.88 102 ARG A O 1
ATOM 836 N N . ARG A 1 103 ? -7.719 4.163 0.194 1.00 85.06 103 ARG A N 1
ATOM 837 C CA . ARG A 1 103 ? -7.335 3.602 -1.117 1.00 85.06 103 ARG A CA 1
ATOM 838 C C . ARG A 1 103 ? -7.458 2.077 -1.169 1.00 85.06 103 ARG A C 1
ATOM 840 O O . ARG A 1 103 ? -7.302 1.498 -2.238 1.00 85.06 103 ARG A O 1
ATOM 847 N N . ILE A 1 104 ? -7.728 1.425 -0.038 1.00 89.31 104 ILE A N 1
ATOM 848 C CA . ILE A 1 104 ? -7.861 -0.030 0.040 1.00 89.31 104 ILE A CA 1
ATOM 849 C C . ILE A 1 104 ? -9.293 -0.419 -0.332 1.00 89.31 104 ILE A C 1
ATOM 851 O O . ILE A 1 104 ? -10.246 -0.032 0.340 1.00 89.31 104 ILE A O 1
ATOM 855 N N . THR A 1 105 ? -9.440 -1.208 -1.396 1.00 89.50 105 THR A N 1
ATOM 856 C CA . THR A 1 105 ? -10.745 -1.723 -1.845 1.00 89.50 105 THR A CA 1
ATOM 857 C C . THR A 1 105 ? -11.173 -2.963 -1.063 1.00 89.50 105 THR A C 1
ATOM 859 O O . THR A 1 105 ? -12.336 -3.081 -0.693 1.00 89.50 105 THR A O 1
ATOM 862 N N . HIS A 1 106 ? -10.224 -3.857 -0.777 1.00 88.56 106 HIS A N 1
ATOM 863 C CA . HIS A 1 106 ? -10.452 -5.094 -0.037 1.00 88.56 106 HIS A CA 1
ATOM 864 C C . HIS A 1 106 ? -9.355 -5.277 1.008 1.00 88.56 106 HIS A C 1
ATOM 866 O O . HIS A 1 106 ? -8.171 -5.124 0.699 1.00 88.56 106 HIS A O 1
ATOM 872 N N . LEU A 1 107 ? -9.744 -5.621 2.234 1.00 90.06 107 LEU A N 1
ATOM 873 C CA . LEU A 1 107 ? -8.826 -5.988 3.304 1.00 90.06 107 LEU A CA 1
ATOM 874 C C . LEU A 1 107 ? -9.150 -7.411 3.741 1.00 90.06 107 LEU A C 1
ATOM 876 O O . LEU A 1 107 ? -10.301 -7.720 4.021 1.00 90.06 107 LEU A O 1
ATOM 880 N N . TYR A 1 108 ? -8.137 -8.263 3.829 1.00 90.69 108 TYR A N 1
ATOM 881 C CA . TYR A 1 108 ? -8.293 -9.637 4.287 1.00 90.69 108 TYR A CA 1
ATOM 882 C C . TYR A 1 108 ? -7.410 -9.874 5.504 1.00 90.69 108 TYR A C 1
ATOM 884 O O . TYR A 1 108 ? -6.249 -9.464 5.518 1.00 90.69 108 TYR A O 1
ATOM 892 N N . GLU A 1 109 ? -7.950 -10.561 6.505 1.00 90.00 109 GLU A N 1
ATOM 893 C CA . GLU A 1 109 ? -7.177 -11.063 7.637 1.00 90.00 109 GLU A CA 1
ATOM 894 C C . GLU A 1 109 ? -7.007 -12.571 7.505 1.00 90.00 109 GLU A C 1
ATOM 896 O O . GLU A 1 109 ? -7.959 -13.302 7.226 1.00 90.00 109 GLU A O 1
ATOM 901 N N . VAL A 1 110 ? -5.762 -13.023 7.658 1.00 88.25 110 VAL A N 1
ATOM 902 C CA . VAL A 1 110 ? -5.372 -14.422 7.492 1.00 88.25 110 VAL A CA 1
ATOM 903 C C . VAL A 1 110 ? -5.116 -15.024 8.866 1.00 88.25 110 VAL A C 1
ATOM 905 O O . VAL A 1 110 ? -4.265 -14.557 9.621 1.00 88.25 110 VAL A O 1
ATOM 908 N N . ASN A 1 111 ? -5.845 -16.089 9.175 1.00 88.88 111 ASN A N 1
ATOM 909 C CA . ASN A 1 111 ? -5.715 -16.844 10.411 1.00 88.88 111 ASN A CA 1
ATOM 910 C C . ASN A 1 111 ? -4.532 -17.825 10.353 1.00 88.88 111 ASN A C 1
ATOM 912 O O . ASN A 1 111 ? -4.051 -18.211 9.288 1.00 88.88 111 ASN A O 1
ATOM 916 N N . SER A 1 112 ? -4.118 -18.332 11.516 1.00 87.56 112 SER A N 1
ATOM 917 C CA . SER A 1 112 ? -3.033 -19.320 11.653 1.00 87.56 112 SER A CA 1
ATOM 918 C C . SER A 1 112 ? -3.273 -20.643 10.911 1.00 87.56 112 SER A C 1
ATOM 920 O O . SER A 1 112 ? -2.329 -21.362 10.597 1.00 87.56 112 SER A O 1
ATOM 922 N N . ASN A 1 113 ? -4.530 -20.968 10.609 1.00 91.00 113 ASN A N 1
ATOM 923 C CA . ASN A 1 113 ? -4.921 -22.136 9.820 1.00 91.00 113 ASN A CA 1
ATOM 924 C C . ASN A 1 113 ? -4.953 -21.865 8.301 1.00 91.00 113 ASN A C 1
ATOM 926 O O . ASN A 1 113 ? -5.480 -22.695 7.565 1.00 91.00 113 ASN A O 1
ATOM 930 N N . HIS A 1 114 ? -4.427 -20.725 7.837 1.00 84.81 114 HIS A N 1
ATOM 931 C CA . HIS A 1 114 ? -4.469 -20.257 6.444 1.00 84.81 114 HIS A CA 1
AT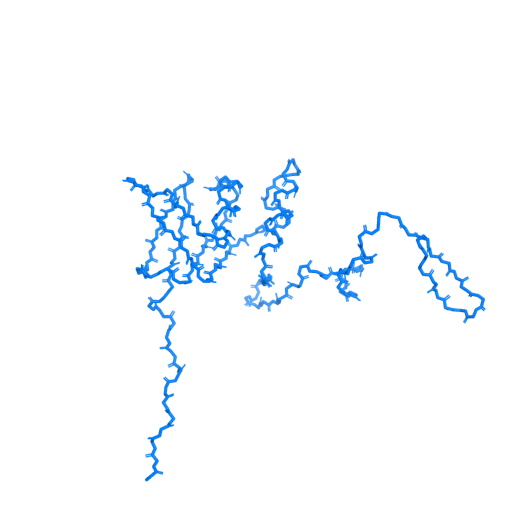OM 932 C C . HIS A 1 114 ? -5.877 -19.986 5.890 1.00 84.81 114 HIS A C 1
ATOM 934 O O . HIS A 1 114 ? -6.029 -19.735 4.695 1.00 84.81 114 HIS A O 1
ATOM 940 N N . SER A 1 115 ? -6.914 -20.003 6.734 1.00 89.50 115 SER A N 1
ATOM 941 C CA . SER A 1 115 ? -8.203 -19.424 6.354 1.00 89.50 115 SER A CA 1
ATOM 942 C C . SER A 1 115 ? -8.104 -17.903 6.358 1.00 89.50 115 SER A C 1
ATOM 944 O O . SER A 1 115 ? -7.315 -17.331 7.112 1.00 89.50 115 SER A O 1
ATOM 946 N N . TYR A 1 116 ? -8.917 -17.251 5.538 1.00 88.12 116 TYR A N 1
ATOM 947 C CA . TYR A 1 116 ? -9.009 -15.800 5.504 1.00 88.12 116 TYR A CA 1
ATOM 948 C C . TYR A 1 116 ? -10.467 -15.358 5.511 1.00 88.12 116 TYR A C 1
ATOM 950 O O . TYR A 1 116 ? -11.355 -16.092 5.074 1.00 88.12 116 TYR A O 1
ATOM 958 N N . TYR A 1 117 ? -10.703 -14.149 6.004 1.00 87.00 117 TYR A N 1
ATOM 959 C CA . TYR A 1 117 ? -11.985 -13.469 5.886 1.00 87.00 117 TYR A CA 1
ATOM 960 C C . TYR A 1 117 ? -11.763 -12.025 5.461 1.00 87.00 117 TYR A C 1
ATOM 962 O O . TYR A 1 117 ? -10.723 -11.426 5.739 1.00 87.00 117 TYR A O 1
ATOM 970 N N . GLU A 1 118 ? -12.740 -11.482 4.747 1.00 85.81 118 GLU A N 1
ATOM 971 C CA . GLU A 1 118 ? -12.725 -10.083 4.350 1.00 85.81 118 GLU A CA 1
ATOM 972 C C . GLU A 1 118 ? -13.144 -9.207 5.535 1.00 85.81 118 GLU A C 1
ATOM 974 O O . GLU A 1 118 ? -14.177 -9.438 6.167 1.00 85.81 118 GLU A O 1
ATOM 979 N N . ILE A 1 119 ? -12.330 -8.199 5.835 1.00 82.00 119 ILE A N 1
ATOM 980 C CA . ILE A 1 119 ? -12.667 -7.106 6.736 1.00 82.00 119 ILE A CA 1
ATOM 981 C C . ILE A 1 119 ? -13.193 -5.967 5.882 1.00 82.00 119 ILE A C 1
ATOM 983 O O . ILE A 1 119 ? -12.487 -5.412 5.036 1.00 82.00 119 ILE A O 1
ATOM 987 N N . HIS A 1 120 ? -14.412 -5.533 6.165 1.00 70.75 120 HIS A N 1
ATOM 988 C CA . HIS A 1 120 ? -14.896 -4.294 5.591 1.00 70.75 120 HIS A CA 1
ATOM 989 C C . HIS A 1 120 ? -14.328 -3.125 6.401 1.00 70.75 120 HIS A C 1
ATOM 991 O O . HIS A 1 120 ? -14.675 -2.926 7.560 1.00 70.75 120 HIS A O 1
ATOM 997 N N . LEU A 1 121 ? -13.452 -2.320 5.796 1.00 63.91 121 LEU A N 1
ATOM 998 C CA . LEU A 1 121 ? -12.837 -1.150 6.449 1.00 63.91 121 LEU A CA 1
ATOM 999 C C . LEU A 1 121 ? -13.862 -0.125 6.951 1.00 63.91 121 LEU A C 1
ATOM 1001 O O . LEU A 1 121 ? -13.610 0.612 7.902 1.00 63.91 121 LEU A O 1
ATOM 1005 N N . ASN A 1 122 ? -15.042 -0.121 6.337 1.00 58.22 122 ASN A N 1
ATOM 1006 C CA . ASN A 1 122 ? -16.159 0.702 6.757 1.00 58.22 122 ASN A CA 1
ATOM 1007 C C . ASN A 1 122 ? -16.975 0.053 7.880 1.00 58.22 122 ASN A C 1
ATOM 1009 O O . ASN A 1 122 ? -18.009 0.595 8.199 1.00 58.22 122 ASN A O 1
ATOM 1013 N N . GLN A 1 123 ? -16.624 -1.082 8.478 1.00 55.50 123 GLN A N 1
ATOM 1014 C CA . GLN A 1 123 ? -17.496 -1.729 9.466 1.00 55.50 123 GLN A CA 1
ATOM 1015 C C . GLN A 1 123 ? -17.345 -1.097 10.862 1.00 55.50 123 GLN A C 1
ATOM 1017 O O . GLN A 1 123 ? -16.238 -0.888 11.355 1.00 55.50 123 GLN A O 1
ATOM 1022 N N . VAL A 1 124 ? -18.465 -0.773 11.509 1.00 54.16 124 VAL A N 1
ATOM 1023 C CA . VAL A 1 124 ? -18.514 -0.405 12.931 1.00 54.16 124 VAL A CA 1
ATOM 1024 C C . VAL A 1 124 ? -18.667 -1.691 13.735 1.00 54.16 124 VAL A C 1
ATOM 1026 O O . VAL A 1 124 ? -19.522 -2.519 13.416 1.00 54.16 124 VAL A O 1
ATOM 1029 N N . CYS A 1 125 ? -17.868 -1.845 14.791 1.00 45.88 125 CYS A N 1
ATOM 1030 C CA . CYS A 1 125 ? -17.920 -3.001 15.681 1.00 45.88 125 CYS A CA 1
ATOM 1031 C C . CYS A 1 125 ? -18.180 -2.564 17.130 1.00 45.88 125 CYS A C 1
ATOM 1033 O O . CYS A 1 125 ? -17.547 -1.624 17.608 1.00 45.88 125 CYS A O 1
ATOM 1035 N N . ILE A 1 126 ? -19.058 -3.272 17.850 1.00 44.47 126 ILE A N 1
ATOM 1036 C CA . ILE A 1 126 ? -19.264 -3.119 19.303 1.00 44.47 126 ILE A CA 1
ATOM 1037 C C . ILE A 1 126 ? -18.931 -4.451 19.972 1.00 44.47 126 ILE A C 1
ATOM 1039 O O . ILE A 1 126 ? -19.446 -5.496 19.581 1.00 44.47 126 ILE A O 1
ATOM 1043 N N . GLY A 1 127 ? -18.039 -4.433 20.967 1.00 42.97 127 GLY A N 1
ATOM 1044 C CA . GLY A 1 127 ? -17.640 -5.648 21.690 1.00 42.97 127 GLY A CA 1
ATOM 1045 C C . GLY A 1 127 ? -16.987 -6.723 20.810 1.00 42.97 127 GLY A C 1
ATOM 1046 O O . GLY A 1 127 ? -17.084 -7.903 21.128 1.00 42.97 127 GLY A O 1
ATOM 1047 N N . GLY A 1 128 ? -16.363 -6.330 19.692 1.00 43.34 128 GLY A N 1
ATOM 1048 C CA . GLY A 1 128 ? -15.757 -7.249 18.720 1.00 43.34 128 GLY A CA 1
ATOM 1049 C C . GLY A 1 128 ? -16.720 -7.806 17.664 1.00 43.34 128 GLY A C 1
ATOM 1050 O O . GLY A 1 128 ? -16.272 -8.520 16.773 1.00 43.34 128 GLY A O 1
ATOM 1051 N N . TYR A 1 129 ? -18.009 -7.458 17.715 1.00 41.50 129 TYR A N 1
ATOM 1052 C CA . TYR A 1 129 ? -19.001 -7.899 16.733 1.00 41.50 129 TYR A CA 1
ATOM 1053 C C . TYR A 1 129 ? -19.312 -6.792 15.723 1.00 41.50 129 TYR A C 1
ATOM 1055 O O . TYR A 1 129 ? -19.558 -5.656 16.142 1.00 41.50 129 TYR A O 1
ATOM 1063 N N . PRO A 1 130 ? -19.342 -7.093 14.413 1.00 48.09 130 PRO A N 1
ATOM 1064 C CA . PRO A 1 130 ? -19.722 -6.120 13.400 1.00 48.09 130 PRO A CA 1
ATOM 1065 C C . PRO A 1 130 ? -21.212 -5.789 13.518 1.00 48.09 130 PRO A C 1
ATOM 1067 O O . PRO A 1 130 ? -22.061 -6.674 13.430 1.00 48.09 130 PRO A O 1
ATOM 1070 N N . ILE A 1 131 ? -21.531 -4.509 13.703 1.00 53.53 131 ILE A N 1
ATOM 1071 C CA . ILE A 1 131 ? -22.911 -4.023 13.871 1.00 53.53 131 ILE A CA 1
ATOM 1072 C C . ILE A 1 131 ? -23.434 -3.245 12.661 1.00 53.53 131 ILE A C 1
ATOM 1074 O O . ILE A 1 131 ? -24.633 -3.011 12.554 1.00 53.53 131 ILE A O 1
ATOM 1078 N N . GLY A 1 132 ? -22.564 -2.844 11.737 1.00 55.59 132 GLY A N 1
ATOM 1079 C CA . GLY A 1 132 ? -22.984 -2.117 10.545 1.00 55.59 132 GLY A CA 1
ATOM 1080 C C . GLY A 1 132 ? -21.820 -1.466 9.827 1.00 55.59 132 GLY A C 1
ATOM 1081 O O . GLY A 1 132 ? -20.667 -1.774 10.109 1.00 55.59 132 GLY A O 1
ATOM 1082 N N . TYR A 1 133 ? -22.127 -0.551 8.914 1.00 57.59 133 TYR A N 1
ATOM 1083 C CA . TYR A 1 133 ? -21.130 0.218 8.179 1.00 57.59 133 TYR A CA 1
ATOM 1084 C C . TYR A 1 133 ? -21.100 1.679 8.664 1.00 57.59 133 TYR A C 1
ATOM 1086 O O . TYR A 1 133 ? -22.107 2.231 9.100 1.00 57.59 133 TYR A O 1
ATOM 1094 N N . ARG A 1 134 ? -19.931 2.311 8.604 1.00 53.75 134 ARG A N 1
ATOM 1095 C CA . ARG A 1 134 ? -19.663 3.725 8.817 1.00 53.75 134 ARG A CA 1
ATOM 1096 C C . ARG A 1 134 ? -20.341 4.468 7.675 1.00 53.75 134 ARG A C 1
ATOM 1098 O O . ARG A 1 134 ? -19.912 4.376 6.529 1.00 53.75 134 ARG A O 1
ATOM 1105 N N . THR A 1 135 ? -21.432 5.145 7.998 1.00 53.41 135 THR A N 1
ATOM 1106 C CA . THR A 1 135 ? -22.100 6.128 7.143 1.00 53.41 135 THR A CA 1
ATOM 1107 C C . THR A 1 135 ? -21.672 7.533 7.578 1.00 53.41 135 THR A C 1
ATOM 1109 O O . THR A 1 135 ? -21.039 7.683 8.624 1.00 53.41 135 THR A O 1
ATOM 1112 N N . ASP A 1 136 ? -22.039 8.574 6.828 1.00 51.81 136 ASP A N 1
ATOM 1113 C CA . ASP A 1 136 ? -21.772 9.976 7.207 1.00 51.81 136 ASP A CA 1
ATOM 1114 C C . ASP A 1 136 ? -22.397 10.357 8.568 1.00 51.81 136 ASP A C 1
ATOM 1116 O O . ASP A 1 136 ? -21.941 11.278 9.234 1.00 51.81 136 ASP A O 1
ATOM 1120 N N . PHE A 1 137 ? -23.393 9.591 9.027 1.00 47.34 137 PHE A N 1
ATOM 1121 C CA . PHE A 1 137 ? -23.997 9.700 10.359 1.00 47.34 137 PHE A CA 1
ATOM 1122 C C . PHE A 1 137 ? -23.066 9.212 11.491 1.00 47.34 137 PHE A C 1
ATOM 1124 O O . PHE A 1 137 ? -23.181 9.660 12.625 1.00 47.34 137 PHE A O 1
ATOM 1131 N N . ASN A 1 138 ? -22.111 8.323 11.189 1.00 48.69 138 ASN A N 1
ATOM 1132 C CA . ASN A 1 138 ? -21.194 7.693 12.153 1.00 48.69 138 ASN A CA 1
ATOM 1133 C C . ASN A 1 138 ? -19.851 8.444 12.302 1.00 48.69 138 ASN A C 1
ATOM 1135 O O . ASN A 1 138 ? -18.883 7.869 12.800 1.00 48.69 138 ASN A O 1
ATOM 1139 N N . GLN A 1 139 ? -19.773 9.701 11.848 1.00 47.94 139 GLN A N 1
ATOM 1140 C CA . GLN A 1 139 ? -18.613 10.594 12.023 1.00 47.94 139 GLN A CA 1
ATOM 1141 C C . GLN A 1 139 ? -18.792 11.602 13.174 1.00 47.94 139 GLN A C 1
ATOM 1143 O O . GLN A 1 139 ? -18.039 12.566 13.267 1.00 47.94 139 GLN A O 1
ATOM 1148 N N . LEU A 1 140 ? -19.797 11.423 14.030 1.00 49.78 140 LEU A N 1
ATOM 1149 C CA . LEU A 1 140 ? -20.080 12.365 15.110 1.00 49.78 140 LEU A CA 1
ATOM 1150 C C . LEU A 1 140 ? -19.210 12.049 16.336 1.00 49.78 140 LEU A C 1
ATOM 1152 O O . LEU A 1 140 ? -19.235 10.927 16.840 1.00 49.78 140 LEU A O 1
ATOM 1156 N N . GLU A 1 141 ? -18.427 13.036 16.785 1.00 50.94 141 GLU A N 1
ATOM 1157 C CA . GLU A 1 141 ? -17.577 12.939 17.986 1.00 50.94 141 GLU A CA 1
ATOM 1158 C C . GLU A 1 141 ? -18.409 12.785 19.269 1.00 50.94 141 GLU A C 1
ATOM 1160 O O . GLU A 1 141 ? -17.961 12.155 20.226 1.00 50.94 141 GLU A O 1
ATOM 1165 N N . GLU A 1 142 ? -19.644 13.294 19.260 1.00 46.75 142 GLU A N 1
ATOM 1166 C CA . GLU A 1 142 ? -20.592 13.230 20.368 1.00 46.75 142 GLU A CA 1
ATOM 1167 C C . GLU A 1 142 ? -21.983 12.835 19.854 1.00 46.75 142 GLU A C 1
ATOM 1169 O O . GLU A 1 142 ? -22.402 13.225 18.763 1.00 46.75 142 GLU A O 1
ATOM 1174 N N . TYR A 1 143 ? -22.694 12.029 20.640 1.00 53.84 143 TYR A N 1
ATOM 1175 C CA . TYR A 1 143 ? -24.083 11.658 20.394 1.00 53.84 143 TYR A CA 1
ATOM 1176 C C . TYR A 1 143 ? -24.827 11.578 21.726 1.00 53.84 143 TYR A C 1
ATOM 1178 O O . TYR A 1 143 ? -24.285 11.071 22.712 1.00 53.84 143 TYR A O 1
ATOM 1186 N N . GLU A 1 144 ? -26.084 12.022 21.753 1.00 47.50 144 GLU A N 1
ATOM 1187 C CA . GLU A 1 144 ? -26.978 11.793 22.887 1.00 47.50 144 GLU A CA 1
ATOM 1188 C C . GLU A 1 144 ? -27.980 10.687 22.548 1.00 47.50 144 GLU A C 1
ATOM 1190 O O . GLU A 1 144 ? -28.667 10.703 21.522 1.00 47.50 144 GLU A O 1
ATOM 1195 N N . VAL A 1 145 ? -28.065 9.692 23.434 1.00 59.25 145 VAL A N 1
ATOM 1196 C CA . VAL A 1 145 ? -29.083 8.642 23.354 1.00 59.25 145 VAL A CA 1
ATOM 1197 C C . VAL A 1 145 ? -30.237 9.046 24.254 1.00 59.25 145 VAL A C 1
ATOM 1199 O O . VAL A 1 145 ? -30.079 9.121 25.472 1.00 59.25 145 VAL A O 1
ATOM 1202 N N . THR A 1 146 ? -31.404 9.273 23.657 1.00 61.62 146 THR A N 1
ATOM 1203 C CA . THR A 1 146 ? -32.643 9.516 24.399 1.00 61.62 146 THR A CA 1
ATOM 1204 C C . THR A 1 146 ? -33.560 8.304 24.287 1.00 61.62 146 THR A C 1
ATOM 1206 O O . THR A 1 146 ? -33.835 7.795 23.196 1.00 61.62 146 THR A O 1
ATOM 1209 N N . ASP A 1 147 ? -34.018 7.818 25.441 1.00 66.81 147 ASP A N 1
ATOM 1210 C CA . ASP A 1 147 ? -35.062 6.801 25.511 1.00 66.81 147 ASP A CA 1
ATOM 1211 C C . ASP A 1 147 ? -36.424 7.499 25.371 1.00 66.81 147 ASP A C 1
ATOM 1213 O O . ASP A 1 147 ? -36.801 8.346 26.187 1.00 66.81 147 ASP A O 1
ATOM 1217 N N . ASN A 1 148 ? -37.168 7.150 24.324 1.00 77.62 148 ASN A N 1
ATOM 1218 C CA . ASN A 1 148 ? -38.519 7.652 24.127 1.00 77.62 148 ASN A CA 1
ATOM 1219 C C . ASN A 1 148 ? -39.505 6.911 25.034 1.00 77.62 148 ASN A C 1
ATOM 1221 O O . ASN A 1 148 ? -39.307 5.762 25.434 1.00 77.62 148 ASN A O 1
ATOM 1225 N N . TRP A 1 149 ? -40.637 7.558 25.300 1.00 74.50 149 TRP A N 1
ATOM 1226 C CA . TRP A 1 149 ? -41.718 6.997 26.114 1.00 74.50 149 TRP A CA 1
ATOM 1227 C C . TRP A 1 149 ? -42.350 5.723 25.517 1.00 74.50 149 TRP A C 1
ATOM 1229 O O . TRP A 1 149 ? -42.988 4.965 26.245 1.00 74.50 149 TRP A O 1
ATOM 1239 N N . ASP A 1 150 ? -42.171 5.480 24.215 1.00 75.62 150 ASP A N 1
ATOM 1240 C CA . ASP A 1 150 ? -42.654 4.297 23.491 1.00 75.62 150 ASP A CA 1
ATOM 1241 C C . ASP A 1 150 ? -41.648 3.126 23.489 1.00 75.62 150 ASP A C 1
ATOM 1243 O O . ASP A 1 150 ? -41.898 2.089 22.873 1.00 75.62 150 ASP A O 1
ATOM 1247 N N . GLY A 1 151 ? -40.516 3.272 24.188 1.00 65.56 151 GLY A N 1
ATOM 1248 C CA . GLY A 1 151 ? -39.467 2.257 24.279 1.00 65.56 151 GLY A CA 1
ATOM 1249 C C . GLY A 1 151 ? -38.523 2.213 23.076 1.00 65.56 151 GLY A C 1
ATOM 1250 O O . GLY A 1 151 ? -37.643 1.351 23.029 1.00 65.56 151 GLY A O 1
ATOM 1251 N N . THR A 1 152 ? -38.672 3.123 22.111 1.00 59.34 152 THR A N 1
ATOM 1252 C CA . THR A 1 152 ? -37.684 3.310 21.046 1.00 59.34 152 THR A CA 1
ATOM 1253 C C . THR A 1 152 ? -36.531 4.193 21.527 1.00 59.34 152 THR A C 1
ATOM 1255 O O . THR A 1 152 ? -36.685 5.019 22.426 1.00 59.34 152 THR A O 1
ATOM 1258 N N . ARG A 1 153 ? -35.348 4.009 20.933 1.00 54.31 153 ARG A N 1
ATOM 1259 C CA . ARG A 1 153 ? -34.174 4.851 21.192 1.00 54.31 153 ARG A CA 1
ATOM 1260 C C . ARG A 1 153 ? -33.951 5.773 20.013 1.00 54.31 153 ARG A C 1
ATOM 1262 O O . ARG A 1 153 ? -33.741 5.284 18.902 1.00 54.31 153 ARG A O 1
ATOM 1269 N N . THR A 1 154 ? -33.958 7.076 20.261 1.00 56.94 154 THR A N 1
ATOM 1270 C CA . THR A 1 154 ? -33.539 8.061 19.263 1.00 56.94 154 THR A CA 1
ATOM 1271 C C . THR A 1 154 ? -32.107 8.472 19.561 1.00 56.94 154 THR A C 1
ATOM 1273 O O . THR A 1 154 ? -31.773 8.857 20.682 1.00 56.94 154 THR A O 1
ATOM 1276 N N . ILE A 1 155 ? -31.259 8.387 18.541 1.00 55.12 155 ILE A N 1
ATOM 1277 C CA . ILE A 1 155 ? -29.932 8.996 18.562 1.00 55.12 155 ILE A CA 1
ATOM 1278 C C . ILE A 1 155 ? -30.109 10.399 17.989 1.00 55.12 155 ILE A C 1
ATOM 1280 O O . ILE A 1 155 ? -30.492 10.539 16.825 1.00 55.12 155 ILE A O 1
ATOM 1284 N N . ILE A 1 156 ? -29.908 11.410 18.830 1.00 54.59 156 ILE A N 1
ATOM 1285 C CA . ILE A 1 156 ? -30.016 12.822 18.458 1.00 54.59 156 ILE A CA 1
ATOM 1286 C C . ILE A 1 156 ? -28.598 13.404 18.407 1.00 54.59 156 ILE A C 1
ATOM 1288 O O . ILE A 1 156 ? -27.733 13.015 19.196 1.00 54.59 156 ILE A O 1
ATOM 1292 N N . ASN A 1 157 ? -28.381 14.292 17.437 1.00 56.75 157 ASN A N 1
ATOM 1293 C CA . ASN A 1 157 ? -27.255 15.220 17.392 1.00 56.75 157 ASN A CA 1
ATOM 1294 C C . ASN A 1 157 ? -27.751 16.575 17.897 1.00 56.75 157 ASN A C 1
ATOM 1296 O O . ASN A 1 157 ? -28.736 17.067 17.293 1.00 56.75 157 ASN A O 1
#

Foldseek 3Di:
DDDDPDDPDDPPFQQEWEWEFACQAIDTDGHPQNQEYEDPADACNRHPLVQLLQCLDQVWDFRHHVPGTDTDHYNYYHYDYPDDLCCRDDPVCNVSSVSNLVSDPWDWDADPVRDIDIDDPQFDDDPNHTDGGNDPVNPDPDWDWDQDPVRDIDIDD

Sequence (157 aa):
MLDSIQEDALRPIEEITKVTICNNFFEFVGSCEDKCIVVEEFRPSQLHPSSLLQFTDKYGYSCPIKGGHKYVKPEMIIICSIIHPSRLYREEKEELNEQFTRRITHLYEVNSNHSYYEIHLNQVCIGGYPIGYRTDFNQLEEYEVTDNWDGTRTIIN

Organism: NCBI:txid1754190